Protein AF-C0NFQ2-F1 (afdb_monomer)

Secondary structure (DSSP, 8-state):
----S-TTSGGG----TTS-TTSTTTHHHHHHHHHHHHHHHHHHHHHHS-SEEE---SS------------TTSPEEE-HHHHHHHHHHHHHHHTTS-----

Structure (mmCIF, N/CA/C/O backbone):
data_AF-C0NFQ2-F1
#
_entry.id   AF-C0NFQ2-F1
#
loop_
_atom_site.group_PDB
_atom_site.id
_atom_site.type_symbol
_atom_site.label_atom_id
_atom_site.label_alt_id
_atom_site.label_comp_id
_atom_site.label_asym_id
_atom_site.label_entity_id
_atom_site.label_seq_id
_atom_site.pdbx_PDB_ins_code
_atom_site.Cartn_x
_atom_site.Cartn_y
_atom_site.Cartn_z
_atom_site.occupancy
_atom_site.B_iso_or_equiv
_atom_site.auth_seq_id
_atom_site.auth_comp_id
_atom_site.auth_asym_id
_atom_site.auth_atom_id
_atom_site.pdbx_PDB_model_num
ATOM 1 N N . MET A 1 1 ? -4.177 3.981 -27.215 1.00 39.81 1 MET A N 1
ATOM 2 C CA . MET A 1 1 ? -2.832 3.374 -27.155 1.00 39.81 1 MET A CA 1
ATOM 3 C C . MET A 1 1 ? -2.464 3.311 -25.681 1.00 39.81 1 MET A C 1
ATOM 5 O O . MET A 1 1 ? -2.303 4.363 -25.081 1.00 39.81 1 MET A O 1
ATOM 9 N N . GLY A 1 2 ? -2.531 2.133 -25.054 1.00 53.53 2 GLY A N 1
ATOM 10 C CA . GLY A 1 2 ? -2.205 1.989 -23.632 1.00 53.53 2 GLY A CA 1
ATOM 11 C C . GLY A 1 2 ? -0.692 1.965 -23.471 1.00 53.53 2 GLY A C 1
ATOM 12 O O . GLY A 1 2 ? -0.037 1.138 -24.095 1.00 53.53 2 GLY A O 1
ATOM 13 N N . LEU A 1 3 ? -0.134 2.891 -22.694 1.00 58.88 3 LEU A N 1
ATOM 14 C CA . LEU A 1 3 ? 1.272 2.825 -22.313 1.00 58.88 3 LEU A CA 1
ATOM 15 C C . LEU A 1 3 ? 1.406 1.643 -21.347 1.00 58.88 3 LEU A C 1
ATOM 17 O O . LEU A 1 3 ? 0.971 1.738 -20.204 1.00 58.88 3 LEU A O 1
ATOM 21 N N . ASN A 1 4 ? 1.983 0.528 -21.797 1.00 65.06 4 ASN A N 1
ATOM 22 C CA . ASN A 1 4 ? 2.168 -0.679 -20.976 1.00 65.06 4 ASN A CA 1
ATOM 23 C C . ASN A 1 4 ? 3.215 -0.496 -19.854 1.00 65.06 4 ASN A C 1
ATOM 25 O O . ASN A 1 4 ? 3.629 -1.470 -19.235 1.00 65.06 4 ASN A O 1
ATOM 29 N N . GLY A 1 5 ? 3.675 0.737 -19.606 1.00 60.34 5 GLY A N 1
ATOM 30 C CA . GLY A 1 5 ? 4.739 1.037 -18.651 1.00 60.34 5 GLY A CA 1
ATOM 31 C C . GLY A 1 5 ? 6.114 0.517 -19.073 1.00 60.34 5 GLY A C 1
ATOM 32 O O . GLY A 1 5 ? 7.037 0.572 -18.268 1.00 60.34 5 GLY A O 1
ATOM 33 N N . ASP A 1 6 ? 6.267 0.013 -20.305 1.00 63.56 6 ASP A N 1
ATOM 34 C CA . ASP A 1 6 ? 7.579 -0.363 -20.824 1.00 63.56 6 ASP A CA 1
ATOM 35 C C . ASP A 1 6 ? 8.386 0.910 -21.079 1.00 63.56 6 ASP A C 1
ATOM 37 O O . ASP A 1 6 ? 8.105 1.685 -21.994 1.00 63.56 6 ASP A O 1
ATOM 41 N N . TYR A 1 7 ? 9.376 1.145 -20.223 1.00 64.38 7 TYR A N 1
ATOM 42 C CA . TYR A 1 7 ? 10.193 2.348 -20.281 1.00 64.38 7 TYR A CA 1
ATOM 43 C C . TYR A 1 7 ? 11.085 2.400 -21.524 1.00 64.38 7 TYR A C 1
ATOM 45 O O . TYR A 1 7 ? 11.587 3.464 -21.853 1.00 64.38 7 TYR A O 1
ATOM 53 N N . LYS A 1 8 ? 11.243 1.294 -22.266 1.00 62.34 8 LYS A N 1
ATOM 54 C CA . LYS A 1 8 ? 11.966 1.285 -23.549 1.00 62.34 8 LYS A CA 1
ATOM 55 C C . LYS A 1 8 ? 11.195 1.958 -24.692 1.00 62.34 8 LYS A C 1
ATOM 57 O O . LYS A 1 8 ? 11.747 2.103 -25.781 1.00 62.34 8 LYS A O 1
ATOM 62 N N . GLU A 1 9 ? 9.937 2.335 -24.473 1.00 65.50 9 GLU A N 1
ATOM 63 C CA . GLU A 1 9 ? 9.101 3.002 -25.470 1.00 65.50 9 GLU A CA 1
ATOM 64 C C . GLU A 1 9 ? 9.587 4.419 -25.801 1.00 65.50 9 GLU A C 1
ATOM 66 O O . GLU A 1 9 ? 10.038 5.170 -24.936 1.00 65.50 9 GLU A O 1
ATOM 71 N N . VAL A 1 10 ? 9.391 4.825 -27.061 1.00 68.38 10 VAL A N 1
ATOM 72 C CA . VAL A 1 10 ? 9.830 6.128 -27.610 1.00 68.38 10 VAL A CA 1
ATOM 73 C C . VAL A 1 10 ? 9.300 7.319 -26.800 1.00 68.38 10 VAL A C 1
ATOM 75 O O . VAL A 1 10 ? 9.938 8.368 -26.762 1.00 68.38 10 VAL A O 1
ATOM 78 N N . PHE A 1 11 ? 8.162 7.155 -26.114 1.00 67.88 11 PHE A N 1
ATOM 79 C CA . PHE A 1 11 ? 7.567 8.175 -25.246 1.00 67.88 11 PHE A CA 1
ATOM 80 C C . PHE A 1 11 ? 8.521 8.681 -24.151 1.00 67.88 11 PHE A C 1
ATOM 82 O O . PHE A 1 11 ? 8.456 9.855 -23.799 1.00 67.88 11 PHE A O 1
ATOM 89 N N . PHE A 1 12 ? 9.402 7.824 -23.624 1.00 64.69 12 PHE A N 1
ATOM 90 C CA . PHE A 1 12 ? 10.331 8.189 -22.548 1.00 64.69 12 PHE A CA 1
ATOM 91 C C . PHE A 1 12 ? 11.662 8.766 -23.055 1.00 64.69 12 PHE A C 1
ATOM 93 O O . PHE A 1 12 ? 12.464 9.232 -22.250 1.00 64.69 12 PHE A O 1
ATOM 100 N N . GLY A 1 13 ? 11.888 8.791 -24.373 1.00 67.00 13 GLY A N 1
ATOM 101 C CA . GLY A 1 13 ? 13.140 9.270 -24.961 1.00 67.00 13 GLY A CA 1
ATOM 102 C C . GLY A 1 13 ? 14.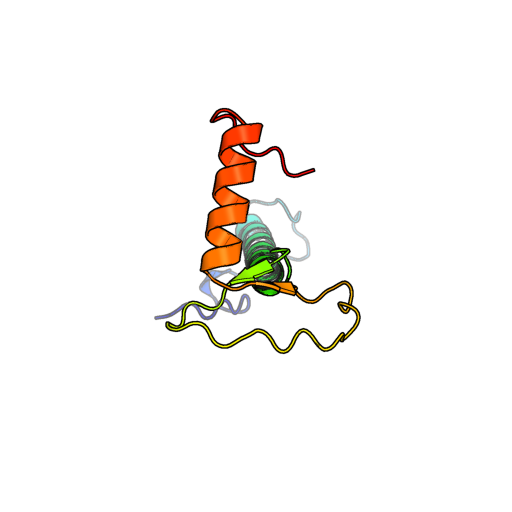316 8.305 -24.761 1.00 67.00 13 GLY A C 1
ATOM 103 O O . GLY A 1 13 ? 14.218 7.300 -24.065 1.00 67.00 13 GLY A O 1
ATOM 104 N N . GLY A 1 14 ? 15.439 8.574 -25.428 1.00 69.00 14 GLY A N 1
ATOM 105 C CA . GLY A 1 14 ? 16.667 7.794 -25.245 1.00 69.00 14 GLY A CA 1
ATOM 106 C C . GLY A 1 14 ? 17.390 8.193 -23.957 1.00 69.00 14 GLY A C 1
ATOM 107 O O . GLY A 1 14 ? 17.479 9.376 -23.659 1.00 69.00 14 GLY A O 1
ATOM 108 N N . ILE A 1 15 ? 17.928 7.217 -23.221 1.00 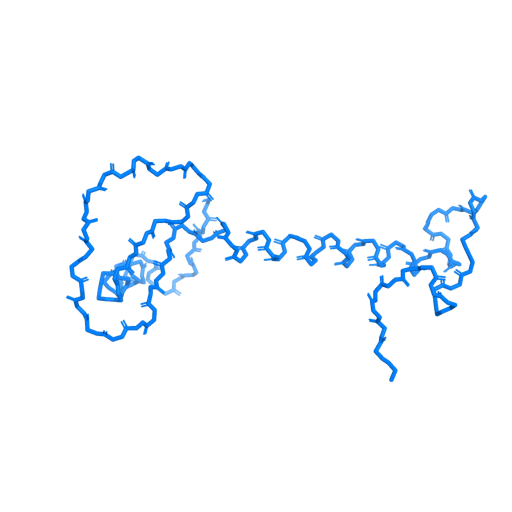66.00 15 ILE A N 1
ATOM 109 C CA . ILE A 1 15 ? 18.699 7.461 -21.991 1.00 66.00 15 ILE A CA 1
ATOM 110 C C . ILE A 1 15 ? 20.058 8.062 -22.351 1.00 66.00 15 ILE A C 1
ATOM 112 O O . ILE A 1 15 ? 20.831 7.438 -23.089 1.00 66.00 15 ILE A O 1
ATOM 116 N N . ASN A 1 16 ? 20.396 9.214 -21.774 1.00 71.56 16 ASN A N 1
ATOM 117 C CA . ASN A 1 16 ? 21.748 9.750 -21.852 1.00 71.56 16 ASN A CA 1
ATOM 118 C C . ASN A 1 16 ? 22.544 9.369 -20.598 1.00 71.56 16 ASN A C 1
ATOM 120 O O . ASN A 1 16 ? 22.639 10.126 -19.645 1.00 71.56 16 ASN A O 1
ATOM 124 N N . ILE A 1 17 ? 23.205 8.209 -20.621 1.00 72.44 17 ILE A N 1
ATOM 125 C CA . ILE A 1 17 ? 24.004 7.710 -19.481 1.00 72.44 17 ILE A CA 1
ATOM 126 C C . ILE A 1 17 ? 25.164 8.628 -19.046 1.00 72.44 17 ILE A C 1
ATOM 128 O O . ILE A 1 17 ? 25.798 8.360 -18.028 1.00 72.44 17 ILE A O 1
ATOM 132 N N . ASN A 1 18 ? 25.481 9.665 -19.827 1.00 77.81 18 ASN A N 1
ATOM 133 C CA . ASN A 1 18 ? 26.519 10.643 -19.508 1.00 77.81 18 ASN A CA 1
ATOM 134 C C . ASN A 1 18 ? 25.950 11.943 -18.920 1.00 77.81 18 ASN A C 1
ATOM 136 O O . ASN A 1 18 ? 26.728 12.793 -18.482 1.00 77.81 18 ASN A O 1
ATOM 140 N N . ALA A 1 19 ? 24.628 12.128 -18.946 1.00 71.88 19 ALA A N 1
ATOM 141 C CA . ALA A 1 19 ? 23.974 13.265 -18.324 1.00 71.88 19 ALA A CA 1
ATOM 142 C C . ALA A 1 19 ? 23.765 13.011 -16.817 1.00 71.88 19 ALA A C 1
ATOM 144 O O . ALA A 1 19 ? 23.707 11.862 -16.369 1.00 71.88 19 ALA A O 1
ATOM 145 N N . PRO A 1 20 ? 23.689 14.076 -16.000 1.00 69.56 20 PRO A N 1
ATOM 146 C CA . PRO A 1 20 ? 23.241 13.958 -14.618 1.00 69.56 20 PRO A CA 1
ATOM 147 C C . PRO A 1 20 ? 21.848 13.318 -14.563 1.00 69.56 20 PRO A C 1
ATOM 149 O O . PRO A 1 20 ? 20.980 13.676 -15.352 1.00 69.56 20 PRO A O 1
ATOM 152 N N . ILE A 1 21 ? 21.612 12.415 -13.605 1.00 67.62 21 ILE A N 1
ATOM 153 C CA . ILE A 1 21 ? 20.325 11.702 -13.455 1.00 67.62 21 ILE A CA 1
ATOM 154 C C . ILE A 1 21 ? 19.127 12.639 -13.214 1.00 67.62 21 ILE A C 1
ATOM 156 O O . ILE A 1 21 ? 17.977 12.276 -13.452 1.00 67.62 21 ILE A O 1
ATOM 160 N N . ASP A 1 22 ? 19.397 13.836 -12.702 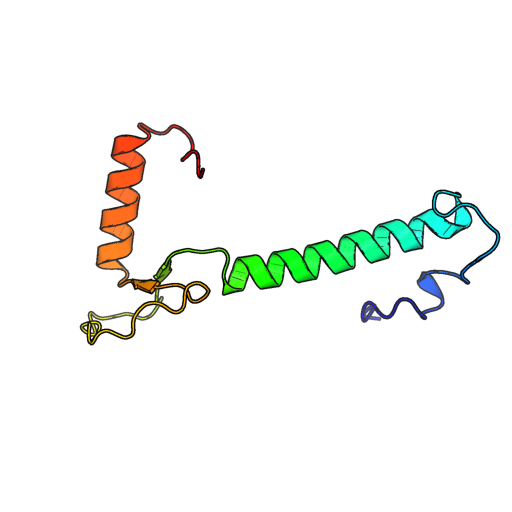1.00 68.88 22 ASP A N 1
ATOM 161 C CA . ASP A 1 22 ? 18.454 14.920 -12.442 1.00 68.88 22 ASP A CA 1
ATOM 162 C C . ASP A 1 22 ? 18.506 16.029 -13.506 1.00 68.88 22 ASP A C 1
ATOM 164 O O . ASP A 1 22 ? 17.861 17.068 -13.351 1.00 68.88 22 ASP A O 1
ATOM 168 N N . GLY A 1 23 ? 19.248 15.810 -14.595 1.00 70.25 23 GLY A N 1
ATOM 169 C CA . GLY A 1 23 ? 19.221 16.660 -15.774 1.00 70.25 23 GLY A CA 1
ATOM 170 C C . GLY A 1 23 ? 17.824 16.702 -16.394 1.00 70.25 23 GLY A C 1
ATOM 171 O O . GLY A 1 23 ? 17.038 15.760 -16.276 1.00 70.25 23 GLY A O 1
ATOM 172 N N . GLU A 1 24 ? 17.507 17.811 -17.062 1.00 71.50 24 GLU A N 1
ATOM 173 C CA . GLU A 1 24 ? 16.184 18.041 -17.658 1.00 71.50 24 GLU A CA 1
ATOM 174 C C . GLU A 1 24 ? 15.774 16.889 -18.598 1.00 71.50 24 GLU A C 1
ATOM 176 O O . GLU A 1 24 ? 14.643 16.401 -18.505 1.00 71.50 24 GLU A O 1
ATOM 181 N N . ASP A 1 25 ? 16.737 16.376 -19.374 1.00 70.12 25 ASP A N 1
ATOM 182 C CA . ASP A 1 25 ? 16.574 15.272 -20.328 1.00 70.12 25 ASP A CA 1
ATOM 183 C C . ASP A 1 25 ? 16.174 13.934 -19.668 1.00 70.12 25 ASP A C 1
ATOM 185 O O . ASP A 1 25 ? 15.352 13.197 -20.216 1.00 70.12 25 ASP A O 1
ATOM 189 N N . ASP A 1 26 ? 16.692 13.626 -18.471 1.00 69.88 26 ASP A N 1
ATOM 190 C CA . ASP A 1 26 ? 16.504 12.325 -17.804 1.00 69.88 26 ASP A CA 1
ATOM 191 C C . ASP A 1 26 ? 15.458 12.361 -16.668 1.00 69.88 26 ASP A C 1
ATOM 193 O O . ASP A 1 26 ? 15.072 11.325 -16.115 1.00 69.88 26 ASP A O 1
ATOM 197 N N . SER A 1 27 ? 14.913 13.535 -16.336 1.00 75.38 27 SER A N 1
ATOM 198 C CA . SER A 1 27 ? 13.931 13.708 -15.251 1.00 75.38 27 SER A CA 1
ATOM 199 C C . SER A 1 27 ? 12.675 12.824 -15.400 1.00 75.38 27 SER A C 1
ATOM 201 O O . SER A 1 27 ? 12.104 12.342 -14.410 1.00 75.38 27 SER A O 1
ATOM 203 N N . HIS A 1 28 ? 12.256 12.549 -16.640 1.00 75.06 28 HIS A N 1
ATOM 204 C CA . HIS A 1 28 ? 11.142 11.654 -16.954 1.00 75.06 28 HIS A CA 1
ATOM 205 C C . HIS A 1 28 ? 11.418 10.211 -16.518 1.00 75.06 28 HIS A C 1
ATOM 207 O O . HIS A 1 28 ? 10.507 9.547 -16.012 1.00 75.06 28 HIS A O 1
ATOM 213 N N . TRP A 1 29 ? 12.666 9.754 -16.641 1.00 74.75 29 TRP A N 1
ATOM 214 C CA . TRP A 1 29 ? 13.108 8.432 -16.203 1.00 74.75 29 TRP A CA 1
ATOM 215 C C . TRP A 1 29 ? 13.088 8.310 -14.688 1.00 74.75 29 TRP A C 1
ATOM 217 O O . TRP A 1 29 ? 12.537 7.342 -14.161 1.00 74.75 29 TRP A O 1
ATOM 227 N N . LEU A 1 30 ? 13.596 9.314 -13.970 1.00 80.12 30 LEU A N 1
ATOM 228 C CA . LEU A 1 30 ? 13.532 9.328 -12.508 1.00 80.12 30 LEU A CA 1
ATOM 229 C C . LEU A 1 30 ? 12.078 9.254 -12.018 1.00 80.12 30 LEU A C 1
ATOM 231 O O . LEU A 1 30 ? 11.747 8.440 -11.153 1.00 80.12 30 LEU A O 1
ATOM 235 N N . ARG A 1 31 ? 11.179 10.049 -12.612 1.00 82.50 31 ARG A N 1
ATOM 236 C CA . ARG A 1 31 ? 9.741 9.980 -12.312 1.00 82.50 31 ARG A CA 1
ATOM 237 C C . ARG A 1 31 ? 9.169 8.592 -12.605 1.00 82.50 31 ARG A C 1
ATOM 239 O O . ARG A 1 31 ? 8.412 8.075 -11.785 1.00 82.50 31 ARG A O 1
ATOM 246 N N . ALA A 1 32 ? 9.506 8.008 -13.750 1.00 80.31 32 ALA A N 1
ATOM 247 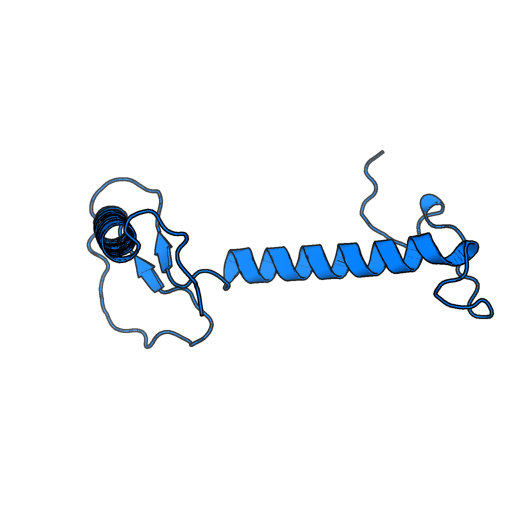C CA . ALA A 1 32 ? 9.079 6.670 -14.142 1.00 80.31 32 ALA A CA 1
ATOM 248 C C . ALA A 1 32 ? 9.506 5.609 -13.113 1.00 80.31 32 ALA A C 1
ATOM 250 O O . ALA A 1 32 ? 8.667 4.838 -12.648 1.00 80.31 32 ALA A O 1
ATOM 251 N N . VAL A 1 33 ? 10.771 5.626 -12.687 1.00 84.06 33 VAL A N 1
ATOM 252 C CA . VAL A 1 33 ? 11.308 4.726 -11.654 1.00 84.06 33 VAL A CA 1
ATOM 253 C C . VAL A 1 33 ? 10.556 4.899 -10.332 1.00 84.06 33 VAL A C 1
ATOM 255 O O . VAL A 1 33 ? 10.123 3.914 -9.735 1.00 84.06 33 VAL A O 1
ATOM 258 N N . ILE A 1 34 ? 10.334 6.139 -9.889 1.00 87.31 34 ILE A N 1
ATOM 259 C CA . ILE A 1 34 ? 9.582 6.420 -8.656 1.00 87.31 34 ILE A CA 1
ATOM 260 C C . ILE A 1 34 ? 8.149 5.883 -8.756 1.00 87.31 34 ILE A C 1
ATOM 262 O O . ILE A 1 34 ? 7.655 5.254 -7.821 1.00 87.31 34 ILE A O 1
ATOM 266 N N . GLN A 1 35 ? 7.476 6.090 -9.888 1.00 88.50 35 GLN A N 1
ATOM 267 C CA . GLN A 1 35 ? 6.129 5.562 -10.110 1.00 88.50 35 GLN A CA 1
ATOM 268 C C . GLN A 1 35 ? 6.107 4.032 -10.073 1.00 88.50 35 GLN A C 1
ATOM 270 O O . GLN A 1 35 ? 5.231 3.464 -9.423 1.00 88.50 35 GLN A O 1
ATOM 275 N N . HIS A 1 36 ? 7.083 3.370 -10.701 1.00 86.69 36 HIS A N 1
ATOM 276 C CA . HIS A 1 36 ? 7.216 1.916 -10.654 1.00 86.69 36 HIS A CA 1
ATOM 277 C C . HIS A 1 36 ? 7.320 1.403 -9.214 1.00 86.69 36 HIS A C 1
ATOM 279 O O . HIS A 1 36 ? 6.579 0.508 -8.804 1.00 86.69 36 HIS A O 1
ATOM 285 N N . LEU A 1 37 ? 8.205 2.013 -8.422 1.00 92.12 37 LEU A N 1
ATOM 286 C CA . LEU A 1 37 ? 8.410 1.652 -7.021 1.00 92.12 37 LEU A CA 1
ATOM 287 C C . LEU A 1 37 ? 7.162 1.919 -6.171 1.00 92.12 37 LEU A C 1
ATOM 289 O O . LEU A 1 37 ? 6.827 1.107 -5.308 1.00 92.12 37 LEU A O 1
ATOM 293 N N . ASN A 1 38 ? 6.437 3.004 -6.445 1.00 93.44 38 ASN A N 1
ATOM 294 C CA . ASN A 1 38 ? 5.180 3.316 -5.769 1.00 93.44 38 ASN A CA 1
ATOM 295 C C . ASN A 1 38 ? 4.082 2.292 -6.083 1.00 93.44 38 ASN A C 1
ATOM 297 O O . ASN A 1 38 ? 3.350 1.906 -5.173 1.00 93.44 38 ASN A O 1
ATOM 301 N N . ILE A 1 39 ? 3.979 1.815 -7.327 1.00 91.44 39 ILE A N 1
ATOM 302 C CA . ILE A 1 39 ? 3.034 0.751 -7.702 1.00 91.44 39 ILE A CA 1
ATOM 303 C C . ILE A 1 39 ? 3.375 -0.538 -6.949 1.00 91.44 39 ILE A C 1
ATOM 305 O O . ILE A 1 39 ? 2.509 -1.106 -6.287 1.00 91.44 39 ILE A O 1
ATOM 309 N N . GLN A 1 40 ? 4.644 -0.958 -6.957 1.00 92.81 40 GLN A N 1
ATOM 310 C CA . GLN A 1 40 ? 5.077 -2.147 -6.213 1.00 92.81 40 GLN A CA 1
ATOM 311 C C . GLN A 1 40 ? 4.838 -2.013 -4.704 1.00 92.81 40 GLN A C 1
ATOM 313 O O . GLN A 1 40 ? 4.485 -2.976 -4.021 1.00 92.81 40 GLN A O 1
ATOM 318 N N . PHE A 1 41 ? 5.059 -0.821 -4.150 1.00 93.56 41 PHE A N 1
ATOM 319 C CA . PHE A 1 41 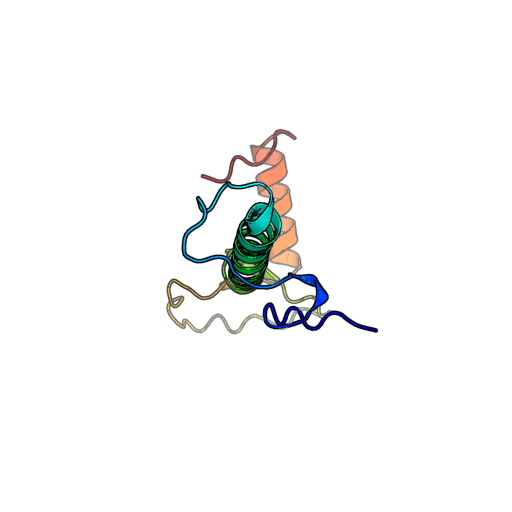? 4.749 -0.536 -2.757 1.00 93.56 41 PHE A CA 1
ATOM 320 C C . PHE A 1 41 ? 3.244 -0.655 -2.488 1.00 93.56 41 PHE A C 1
ATOM 322 O O . PHE A 1 41 ? 2.858 -1.348 -1.549 1.00 93.56 41 PHE A O 1
ATOM 329 N N . ALA A 1 42 ? 2.399 -0.057 -3.330 1.00 92.62 42 ALA A N 1
ATOM 330 C CA . ALA A 1 42 ? 0.948 -0.127 -3.198 1.00 92.62 42 ALA A CA 1
ATOM 331 C C . ALA A 1 42 ? 0.431 -1.571 -3.289 1.00 92.62 42 ALA A C 1
ATOM 333 O O . ALA A 1 42 ? -0.389 -1.972 -2.467 1.00 92.62 42 ALA A O 1
ATOM 334 N N . GLU A 1 43 ? 0.947 -2.382 -4.215 1.00 91.25 43 GLU A N 1
ATOM 335 C CA . GLU A 1 43 ? 0.588 -3.800 -4.326 1.00 91.25 43 GLU A CA 1
ATOM 336 C C . GLU A 1 43 ? 0.983 -4.598 -3.079 1.00 91.25 43 GLU A C 1
ATOM 338 O O . GLU A 1 43 ? 0.190 -5.399 -2.572 1.00 91.25 43 GLU A O 1
ATOM 343 N N . ARG A 1 44 ? 2.188 -4.361 -2.544 1.00 89.31 44 ARG A N 1
ATOM 344 C CA . ARG A 1 44 ? 2.639 -4.995 -1.297 1.00 89.31 44 ARG A CA 1
ATOM 345 C C . ARG A 1 44 ? 1.771 -4.579 -0.115 1.00 89.31 44 ARG A C 1
ATOM 347 O O . ARG A 1 44 ? 1.319 -5.445 0.628 1.00 89.31 44 ARG A O 1
ATOM 354 N N . MET A 1 45 ? 1.476 -3.289 0.027 1.00 87.44 45 MET A N 1
ATOM 355 C CA . MET A 1 45 ? 0.608 -2.783 1.094 1.00 87.44 45 MET A CA 1
ATOM 356 C C . MET A 1 45 ? -0.828 -3.286 0.963 1.00 87.44 45 MET A C 1
ATOM 358 O O . MET A 1 45 ? -1.456 -3.618 1.965 1.00 87.44 45 MET A O 1
ATOM 362 N N . HIS A 1 46 ? -1.341 -3.415 -0.258 1.00 84.06 46 HIS A N 1
ATOM 363 C CA . HIS A 1 46 ? -2.665 -3.975 -0.491 1.00 84.06 46 HIS A CA 1
ATOM 364 C C . HIS A 1 46 ? -2.744 -5.437 -0.043 1.00 84.06 46 HIS A C 1
ATOM 366 O O . HIS A 1 46 ? -3.712 -5.820 0.607 1.00 84.06 46 HIS A O 1
ATOM 372 N N . ARG A 1 47 ? -1.716 -6.244 -0.338 1.00 83.44 47 ARG A N 1
ATOM 373 C CA . ARG A 1 47 ? -1.699 -7.676 -0.002 1.00 83.44 47 ARG A CA 1
ATOM 374 C C . ARG A 1 47 ? -1.328 -7.966 1.452 1.00 83.44 47 ARG A C 1
ATOM 376 O O . ARG A 1 47 ? -1.870 -8.904 2.019 1.00 83.44 47 ARG A O 1
ATOM 383 N N . ARG A 1 48 ? -0.393 -7.205 2.025 1.00 84.25 48 ARG A N 1
ATOM 384 C CA . ARG A 1 48 ? 0.275 -7.527 3.303 1.00 84.25 48 ARG A CA 1
ATOM 385 C C . ARG A 1 48 ? 0.289 -6.380 4.306 1.00 84.25 48 ARG A C 1
ATOM 387 O O . ARG A 1 48 ? 0.540 -6.589 5.482 1.00 84.25 48 ARG A O 1
ATOM 394 N N . GLY A 1 49 ? 0.012 -5.158 3.859 1.00 83.44 49 GLY A N 1
ATOM 395 C CA . GLY A 1 49 ? 0.043 -3.975 4.721 1.00 83.44 49 GLY A CA 1
ATOM 396 C C . GLY A 1 49 ? -1.116 -3.904 5.714 1.00 83.44 49 GLY A C 1
ATOM 397 O O . GLY A 1 49 ? -1.037 -3.171 6.696 1.00 83.44 49 GLY A O 1
ATOM 398 N N . HIS A 1 50 ? -2.194 -4.654 5.480 1.00 82.06 50 HIS A N 1
ATOM 399 C CA . HIS A 1 50 ? -3.309 -4.737 6.410 1.00 82.06 50 HIS A CA 1
ATOM 400 C C . HIS A 1 50 ? -3.113 -5.902 7.384 1.00 82.06 50 HIS A C 1
ATOM 402 O O . HIS A 1 50 ? -2.829 -7.025 6.987 1.00 82.06 50 HIS A O 1
ATOM 408 N N . LYS A 1 51 ? -3.326 -5.645 8.678 1.00 81.88 51 LYS A N 1
ATOM 409 C CA . LYS A 1 51 ? -3.216 -6.679 9.718 1.00 81.88 51 LYS A CA 1
ATOM 410 C C . LYS A 1 51 ? -4.314 -7.745 9.619 1.00 81.88 51 LYS A C 1
ATOM 412 O O . LYS A 1 51 ? -4.080 -8.898 9.972 1.00 81.88 51 LYS A O 1
ATOM 417 N N . TYR A 1 52 ? -5.506 -7.354 9.161 1.00 83.62 52 TYR A N 1
ATOM 418 C CA . TYR A 1 52 ? -6.690 -8.211 9.141 1.00 83.62 52 TYR A CA 1
ATOM 419 C C . TYR A 1 52 ? -7.352 -8.240 7.768 1.00 83.62 52 TYR A C 1
ATOM 421 O O . TYR A 1 52 ? -7.717 -7.185 7.247 1.00 83.62 52 TYR A O 1
ATOM 429 N N . TYR A 1 53 ? -7.543 -9.431 7.205 1.00 82.88 53 TYR A N 1
ATOM 430 C CA . TYR A 1 53 ? -8.322 -9.626 5.985 1.00 82.88 53 TYR A CA 1
ATOM 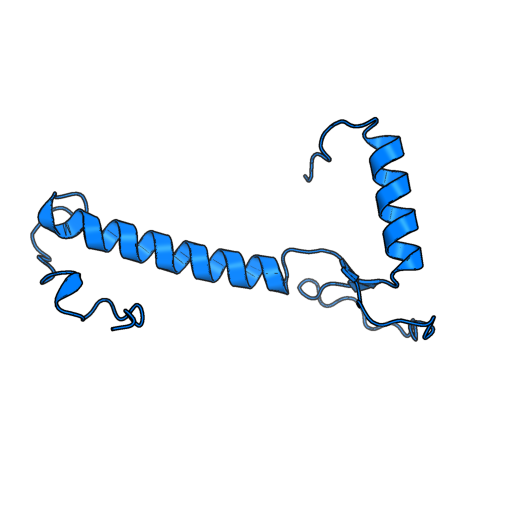431 C C . TYR A 1 53 ? -9.793 -9.834 6.345 1.00 82.88 53 TYR A C 1
ATOM 433 O O . TYR A 1 53 ? -10.134 -10.778 7.061 1.00 82.88 53 TYR A O 1
ATOM 441 N N . ILE A 1 54 ? -10.663 -8.948 5.862 1.00 82.25 54 ILE A N 1
ATOM 442 C CA . ILE A 1 54 ? -12.102 -8.992 6.142 1.00 82.25 54 ILE A CA 1
ATOM 443 C C . ILE A 1 54 ? -12.802 -9.557 4.914 1.00 82.25 54 ILE A C 1
ATOM 445 O O . ILE A 1 54 ? -12.872 -8.904 3.873 1.00 82.25 54 ILE A O 1
ATOM 449 N N . GLU A 1 55 ? -13.333 -10.767 5.038 1.00 76.38 55 GLU A N 1
ATOM 450 C CA . GLU A 1 55 ? -14.070 -11.395 3.949 1.00 76.38 55 GLU A CA 1
ATOM 451 C C . GLU A 1 55 ? -15.409 -10.671 3.740 1.00 76.38 55 GLU A C 1
ATOM 453 O O . GLU A 1 55 ? -16.182 -10.452 4.678 1.00 76.38 55 GLU A O 1
ATOM 458 N N . GLY A 1 56 ? -15.652 -10.229 2.504 1.00 67.62 56 GLY A N 1
ATOM 459 C CA . GLY A 1 56 ? -16.832 -9.442 2.146 1.00 67.62 56 GLY A CA 1
ATOM 460 C C . GLY A 1 56 ? -18.115 -10.260 2.019 1.00 67.62 56 GLY A C 1
ATOM 461 O O . GLY A 1 56 ? -19.182 -9.658 1.905 1.00 67.62 56 GLY A O 1
ATOM 462 N N . ASN A 1 57 ? -18.018 -11.594 2.029 1.00 60.44 57 ASN A N 1
ATOM 463 C CA . ASN A 1 57 ? -19.149 -12.455 1.731 1.00 60.44 57 ASN A CA 1
ATOM 464 C C . ASN A 1 57 ? -20.025 -12.717 2.962 1.00 60.44 57 ASN A C 1
ATOM 466 O O . ASN A 1 57 ? -19.557 -12.850 4.094 1.00 60.44 57 ASN A O 1
ATOM 470 N N . GLU A 1 58 ? -21.321 -12.707 2.698 1.00 51.44 58 GLU A N 1
ATOM 471 C CA . GLU A 1 58 ? -22.416 -12.771 3.648 1.00 51.44 58 GLU A CA 1
ATOM 472 C C . GLU A 1 58 ? -22.462 -14.115 4.389 1.00 51.44 58 GLU A C 1
ATOM 474 O O . GLU A 1 58 ? -22.042 -15.145 3.874 1.00 51.44 58 GLU A O 1
ATOM 479 N N . ALA A 1 59 ? -23.048 -14.075 5.589 1.00 52.06 59 ALA A N 1
ATOM 480 C CA . ALA A 1 59 ? -23.374 -15.213 6.447 1.00 52.06 59 ALA A CA 1
ATOM 481 C C . ALA A 1 59 ? -22.180 -15.922 7.102 1.00 52.06 59 ALA A C 1
ATOM 483 O O . ALA A 1 59 ? -21.649 -16.883 6.570 1.00 52.06 59 ALA A O 1
ATOM 484 N N . ASP A 1 60 ? -21.828 -15.447 8.306 1.00 53.19 60 ASP A N 1
ATOM 485 C CA . ASP A 1 60 ? -21.576 -16.238 9.529 1.00 53.19 60 ASP A CA 1
ATOM 486 C C . ASP A 1 60 ? -20.962 -17.649 9.387 1.00 53.19 60 ASP A C 1
ATOM 488 O O . ASP A 1 60 ? -21.256 -18.531 10.194 1.00 53.19 60 ASP A O 1
ATOM 492 N N . ALA A 1 61 ? -20.078 -17.882 8.419 1.00 50.94 61 ALA A N 1
ATOM 493 C CA . ALA A 1 61 ? -19.270 -19.082 8.397 1.00 50.94 61 ALA A CA 1
ATOM 494 C C . ALA A 1 61 ? -18.326 -18.965 9.600 1.00 50.94 61 ALA A C 1
ATOM 496 O O . ALA A 1 61 ? -17.551 -17.999 9.668 1.00 50.94 61 ALA A O 1
ATOM 497 N N . PRO A 1 62 ? -18.422 -19.860 10.601 1.00 53.22 62 PRO A N 1
ATOM 498 C CA . PRO A 1 62 ? -17.479 -19.848 11.699 1.00 53.22 62 PRO A CA 1
ATOM 499 C C . PRO A 1 62 ? -16.088 -19.985 11.087 1.00 53.22 62 PRO A C 1
ATOM 501 O O . PRO A 1 62 ? -15.818 -20.923 10.338 1.00 53.22 62 PRO A O 1
ATOM 504 N N . LEU A 1 63 ? -15.226 -19.004 11.365 1.00 56.16 63 LEU A N 1
ATOM 505 C CA . LEU A 1 63 ? -13.799 -19.152 11.128 1.00 56.16 63 LEU A CA 1
ATOM 506 C C . LEU A 1 63 ? -13.418 -20.434 11.861 1.00 56.16 63 LEU A C 1
ATOM 508 O O . LEU A 1 63 ? -13.501 -20.463 13.090 1.00 56.16 63 LEU A O 1
ATOM 512 N N . ASN A 1 64 ? -13.067 -21.488 11.125 1.00 50.03 64 ASN A N 1
ATOM 513 C CA . ASN A 1 64 ? -12.345 -22.607 11.705 1.00 50.03 64 ASN A CA 1
ATOM 514 C C . ASN A 1 64 ? -11.059 -21.997 12.255 1.00 50.03 64 ASN A C 1
ATOM 516 O O . ASN A 1 64 ? -10.112 -21.727 11.522 1.00 50.03 64 ASN A O 1
ATOM 520 N N . ALA A 1 65 ? -11.095 -21.661 13.540 1.00 48.88 65 ALA A N 1
ATOM 521 C CA . ALA A 1 65 ? -10.014 -21.062 14.295 1.00 48.88 65 ALA A CA 1
ATOM 522 C C . ALA A 1 65 ? -8.976 -22.131 14.660 1.00 48.88 65 ALA A C 1
ATOM 524 O O . ALA A 1 65 ? -8.421 -22.107 15.753 1.00 48.88 65 ALA A O 1
ATOM 525 N N . GLU A 1 66 ? -8.729 -23.077 13.754 1.00 47.56 66 GLU A N 1
ATOM 526 C CA . GLU A 1 66 ? -7.621 -24.014 13.855 1.00 47.56 66 GLU A CA 1
ATOM 527 C C . GLU A 1 66 ? -6.386 -23.300 13.306 1.00 47.56 66 GLU A C 1
ATOM 529 O O . GLU A 1 66 ? -6.066 -23.348 12.124 1.00 47.56 66 GLU A O 1
ATOM 534 N N . GLU A 1 67 ? -5.811 -22.482 14.188 1.00 48.59 67 GLU A N 1
ATOM 535 C CA . GLU A 1 67 ? -4.382 -22.489 14.509 1.00 48.59 67 GLU A CA 1
ATOM 536 C C . GLU A 1 67 ? -3.421 -22.885 13.375 1.00 48.59 67 GLU A C 1
ATOM 538 O O . GLU A 1 67 ? -2.656 -23.836 13.499 1.00 48.59 67 GLU A O 1
ATOM 543 N N . GLU A 1 68 ? -3.339 -22.089 12.314 1.00 46.28 68 GLU A N 1
ATOM 544 C CA . GLU A 1 68 ? -2.025 -21.861 11.723 1.00 46.28 68 GLU A CA 1
ATOM 545 C C . GLU A 1 68 ? -1.459 -20.610 12.376 1.00 46.28 68 GLU A C 1
ATOM 547 O O . GLU A 1 68 ? -2.048 -19.524 12.315 1.00 46.28 68 GLU A O 1
ATOM 552 N N . ALA A 1 69 ? -0.339 -20.799 13.084 1.00 53.66 69 ALA A N 1
ATOM 553 C CA . ALA A 1 69 ? 0.483 -19.709 13.575 1.00 53.66 69 ALA A CA 1
ATOM 554 C C . ALA A 1 69 ? 0.596 -18.690 12.436 1.00 53.66 69 ALA A C 1
ATOM 556 O O . ALA A 1 69 ? 0.975 -19.092 11.335 1.00 53.66 69 ALA A O 1
ATOM 557 N N . PRO A 1 70 ? 0.199 -17.423 12.647 1.00 56.09 70 PRO A N 1
ATOM 558 C CA . PRO A 1 70 ? 0.205 -16.457 11.570 1.00 56.09 70 PRO A CA 1
ATOM 559 C C . PRO A 1 70 ? 1.639 -16.373 11.064 1.00 56.09 70 PRO A C 1
ATOM 561 O O . PRO A 1 70 ? 2.520 -15.881 11.772 1.00 56.09 70 PRO A O 1
ATOM 564 N N . GLU A 1 71 ? 1.872 -16.893 9.858 1.00 60.12 71 GLU A N 1
ATOM 565 C CA . GLU A 1 71 ? 3.034 -16.529 9.062 1.00 60.12 71 GLU A CA 1
ATOM 566 C C . GLU A 1 71 ? 3.148 -15.005 9.197 1.00 60.12 71 GLU A C 1
ATOM 568 O O . GLU A 1 71 ? 2.156 -14.310 8.946 1.00 60.12 71 GLU A O 1
ATOM 573 N N . PRO A 1 72 ? 4.289 -14.461 9.659 1.00 65.00 72 PRO A N 1
ATOM 574 C CA . PRO A 1 72 ? 4.380 -13.065 10.096 1.00 65.00 72 PRO A CA 1
ATOM 575 C C . PRO A 1 72 ? 4.030 -12.049 8.996 1.00 65.00 72 PRO A C 1
ATOM 577 O O . PRO A 1 72 ? 3.884 -10.865 9.282 1.00 65.00 72 PRO A O 1
ATOM 580 N N . ASP A 1 73 ? 3.886 -12.514 7.754 1.00 67.81 73 ASP A N 1
ATOM 581 C CA . ASP A 1 73 ? 3.635 -11.728 6.553 1.00 67.81 73 ASP A CA 1
ATOM 582 C C . ASP A 1 73 ? 2.229 -11.945 5.942 1.00 67.81 73 ASP A C 1
ATOM 584 O O . ASP A 1 73 ? 1.931 -11.406 4.872 1.00 67.81 73 ASP A O 1
ATOM 588 N N . VAL A 1 74 ? 1.352 -12.734 6.585 1.00 74.06 74 VAL A N 1
ATOM 589 C CA . VAL A 1 74 ? -0.011 -13.011 6.094 1.00 74.06 74 VAL A CA 1
ATOM 590 C C . VAL A 1 74 ? -1.068 -12.345 6.989 1.00 74.06 74 VAL A C 1
ATOM 592 O O . VAL A 1 74 ? -1.089 -12.571 8.201 1.00 74.06 74 VAL A O 1
ATOM 595 N N . PRO A 1 75 ? -1.992 -11.549 6.418 1.00 79.69 75 PRO A N 1
ATOM 596 C CA . PRO A 1 75 ? -3.084 -10.939 7.170 1.00 79.69 75 PRO A CA 1
ATOM 597 C C . PRO A 1 75 ? -3.998 -11.969 7.843 1.00 79.69 75 PRO A C 1
ATOM 599 O O . PRO A 1 75 ? -4.452 -12.930 7.217 1.00 79.69 75 PRO A O 1
ATOM 602 N N . GLN A 1 76 ? -4.350 -11.733 9.108 1.00 81.75 76 GLN A N 1
ATOM 603 C CA . GLN A 1 76 ? -5.239 -12.624 9.852 1.00 81.75 76 GLN A CA 1
ATOM 604 C C . GLN A 1 76 ? -6.689 -12.465 9.378 1.00 81.75 76 GLN A C 1
ATOM 606 O O . GLN A 1 76 ? -7.203 -11.350 9.277 1.00 81.75 76 GLN A O 1
ATOM 611 N N . ARG A 1 77 ? -7.390 -13.572 9.119 1.00 81.25 77 ARG A N 1
ATOM 612 C CA . ARG A 1 77 ? -8.800 -13.521 8.706 1.00 81.25 77 ARG A CA 1
ATOM 613 C C . ARG A 1 77 ? -9.695 -13.035 9.845 1.00 81.25 77 ARG A C 1
ATOM 615 O O . ARG A 1 77 ? -9.570 -13.488 10.982 1.00 81.25 77 ARG A O 1
ATOM 622 N N . LEU A 1 78 ? -10.623 -12.137 9.530 1.00 81.44 78 LEU A N 1
ATOM 623 C CA . LEU A 1 78 ? -11.573 -11.566 10.477 1.00 81.44 78 LEU A CA 1
ATOM 624 C C . LEU A 1 78 ? -12.981 -11.557 9.869 1.00 81.44 78 LEU A C 1
ATOM 626 O O . LEU A 1 78 ? -13.180 -11.109 8.742 1.00 81.44 78 LEU A O 1
ATOM 630 N N . THR A 1 79 ? -13.981 -12.015 10.626 1.00 86.00 79 THR A N 1
ATOM 631 C CA . THR A 1 79 ? -15.382 -11.910 10.190 1.00 86.00 79 THR A CA 1
ATOM 632 C C . THR A 1 79 ? -15.828 -10.454 10.178 1.00 86.00 79 THR A C 1
ATOM 634 O O . THR A 1 79 ? -15.386 -9.642 10.997 1.00 86.00 79 THR A O 1
ATOM 637 N N . ARG A 1 80 ? -16.789 -10.118 9.313 1.00 84.38 80 ARG A N 1
ATOM 638 C CA . ARG A 1 80 ? -17.360 -8.766 9.234 1.00 84.38 80 ARG A CA 1
ATOM 639 C C . ARG A 1 80 ? -17.870 -8.252 10.586 1.00 84.38 80 ARG A C 1
ATOM 641 O O . ARG A 1 80 ? -17.615 -7.105 10.942 1.00 84.38 80 ARG A O 1
ATOM 648 N N . LYS A 1 81 ? -18.560 -9.092 11.367 1.00 86.25 81 LYS A N 1
ATOM 649 C CA . LYS A 1 81 ? -19.068 -8.717 12.702 1.00 86.25 81 LYS A CA 1
ATOM 650 C C . LYS A 1 81 ? -17.932 -8.401 13.679 1.00 86.25 81 LYS A C 1
ATOM 652 O O . LYS A 1 81 ? -18.004 -7.400 14.392 1.00 86.25 81 LYS A O 1
ATOM 657 N N . ALA A 1 82 ? -16.876 -9.218 13.692 1.00 85.94 82 ALA A N 1
ATOM 658 C CA . ALA A 1 82 ? -15.699 -8.963 14.519 1.00 85.94 82 ALA A CA 1
ATOM 659 C C . ALA A 1 82 ? -14.958 -7.693 14.069 1.00 85.94 82 ALA A C 1
ATOM 661 O O . ALA A 1 82 ? -14.557 -6.895 14.915 1.00 85.94 82 ALA A O 1
ATOM 662 N N . ALA A 1 83 ? -14.864 -7.457 12.757 1.00 86.38 83 ALA A N 1
ATOM 663 C CA . ALA A 1 83 ? -14.282 -6.250 12.182 1.00 86.38 83 ALA A CA 1
ATOM 664 C C . ALA A 1 83 ? -15.028 -4.985 12.610 1.00 86.38 83 ALA A C 1
ATOM 666 O O . ALA A 1 83 ? -14.404 -4.049 13.099 1.00 86.38 83 ALA A O 1
ATOM 667 N N . ILE A 1 84 ? -16.360 -4.970 12.507 1.00 88.56 84 ILE A N 1
ATOM 668 C CA . ILE A 1 84 ? -17.178 -3.827 12.939 1.00 88.56 84 ILE A CA 1
ATOM 669 C C . ILE A 1 84 ? -16.960 -3.554 14.428 1.00 88.56 84 ILE A C 1
ATOM 671 O O . ILE A 1 84 ? -16.696 -2.418 14.810 1.00 88.56 84 ILE A O 1
ATOM 675 N N . LYS A 1 85 ? -17.006 -4.593 15.271 1.00 90.62 85 LYS A N 1
ATOM 676 C CA . LYS A 1 85 ? -16.772 -4.446 16.714 1.00 90.62 85 LYS A CA 1
ATOM 677 C C . LYS A 1 85 ? -15.380 -3.881 17.016 1.00 90.62 85 LYS A C 1
ATOM 679 O O . LYS A 1 85 ? -15.233 -3.063 17.921 1.00 90.62 85 LYS A O 1
ATOM 684 N N . TRP A 1 86 ? -14.367 -4.309 16.265 1.00 86.25 86 TRP A N 1
ATOM 685 C CA . TRP A 1 86 ? -13.002 -3.805 16.385 1.00 86.25 86 TRP A CA 1
ATOM 686 C C . TRP A 1 86 ? -12.891 -2.334 15.961 1.00 86.25 86 TRP A C 1
ATOM 688 O O . TRP A 1 86 ? -12.353 -1.533 16.722 1.00 86.25 86 TRP A O 1
ATOM 698 N N . VAL A 1 87 ? -13.465 -1.958 14.813 1.00 86.00 87 VAL A N 1
ATOM 699 C CA . VAL A 1 87 ? -13.490 -0.565 14.337 1.00 86.00 87 VAL A CA 1
ATOM 700 C C . VAL A 1 87 ? -14.198 0.342 15.342 1.00 86.00 87 VAL A C 1
ATOM 702 O O . VAL A 1 87 ? -13.657 1.387 15.689 1.00 86.00 87 VAL A O 1
ATOM 705 N N . VAL A 1 88 ? -15.363 -0.064 15.860 1.00 88.81 88 VAL A N 1
ATOM 706 C CA . VAL A 1 88 ? -16.108 0.707 16.872 1.00 88.81 88 VAL A CA 1
ATOM 707 C C . VAL A 1 88 ? -15.251 0.947 18.111 1.00 88.81 88 VAL A C 1
ATOM 709 O O . VAL A 1 88 ? -15.099 2.091 18.526 1.00 88.81 88 VAL A O 1
ATOM 712 N N . ARG A 1 89 ? -14.613 -0.102 18.644 1.00 88.19 89 ARG A N 1
ATOM 713 C CA . ARG A 1 89 ? -13.712 0.027 19.798 1.00 88.19 89 ARG A CA 1
ATOM 714 C C . ARG A 1 89 ? -12.581 1.022 19.529 1.00 88.19 89 ARG A C 1
ATOM 716 O O . ARG A 1 89 ? -12.218 1.788 20.417 1.00 88.19 89 ARG A O 1
ATOM 723 N N . ILE A 1 90 ? -12.007 1.005 18.327 1.00 85.50 90 ILE A N 1
ATOM 724 C CA . ILE A 1 90 ? -10.935 1.939 17.986 1.00 85.50 90 ILE A CA 1
ATOM 725 C C . ILE A 1 90 ? -11.458 3.371 17.882 1.00 85.50 90 ILE A C 1
ATOM 727 O O . ILE A 1 90 ? -10.804 4.278 18.387 1.00 85.50 90 ILE A O 1
ATOM 731 N N . LEU A 1 91 ? -12.620 3.586 17.265 1.00 85.75 91 LEU A N 1
ATOM 732 C CA . LEU A 1 91 ? -13.231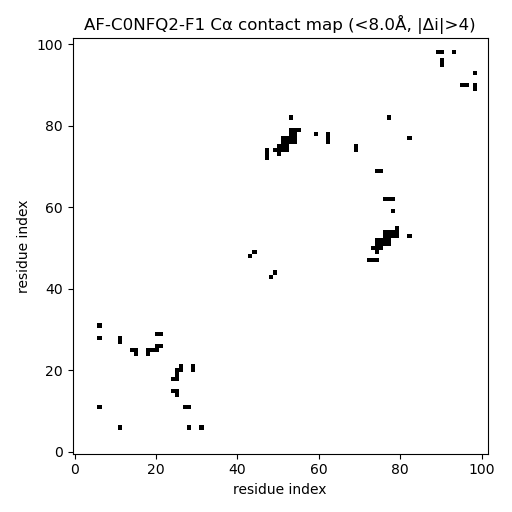 4.914 17.161 1.00 85.75 91 LEU A CA 1
ATOM 733 C C . LEU A 1 91 ? -13.574 5.493 18.539 1.00 85.75 91 LEU A C 1
ATOM 735 O O . LEU A 1 91 ? -13.349 6.679 18.784 1.00 85.75 91 LEU A O 1
ATOM 739 N N . GLU A 1 92 ? -14.069 4.654 19.451 1.00 87.19 92 GLU A N 1
ATOM 740 C CA . GLU A 1 92 ? -14.302 5.024 20.849 1.00 87.19 92 GLU A CA 1
ATOM 741 C C . GLU A 1 92 ? -12.996 5.440 21.536 1.00 87.19 92 GLU A C 1
ATOM 743 O O . GLU A 1 92 ? -12.948 6.483 22.184 1.00 87.19 92 GLU A O 1
ATOM 748 N N . GLN A 1 93 ? -11.917 4.674 21.347 1.00 84.50 93 GLN A N 1
ATOM 749 C CA . GLN A 1 93 ? -10.606 4.964 21.935 1.00 84.50 93 GLN A CA 1
ATOM 750 C C . GLN A 1 93 ? -9.946 6.212 21.331 1.00 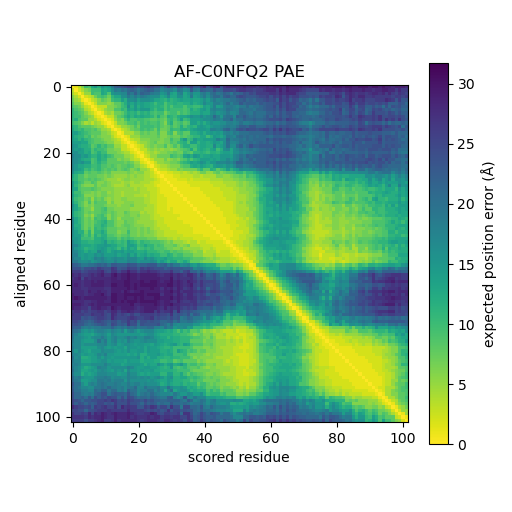84.50 93 GLN A C 1
ATOM 752 O O . GLN A 1 93 ? -9.269 6.971 22.031 1.00 84.50 93 GLN A O 1
ATOM 757 N N . SER A 1 94 ? -10.108 6.430 20.027 1.00 83.69 94 SER A N 1
ATOM 758 C CA . SER A 1 94 ? -9.519 7.580 19.350 1.00 83.69 94 SER A CA 1
ATOM 759 C C . SER A 1 9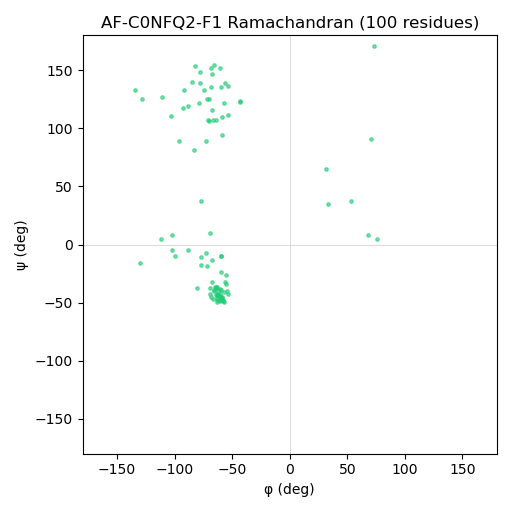4 ? -10.304 8.868 19.617 1.00 83.69 94 SER A C 1
ATOM 761 O O . SER A 1 94 ? -9.747 9.959 19.467 1.00 83.69 94 SER A O 1
ATOM 763 N N . HIS A 1 95 ? -11.555 8.763 20.087 1.00 79.62 95 HIS A N 1
ATOM 764 C CA . HIS A 1 95 ? -12.479 9.880 20.301 1.00 79.62 95 HIS A CA 1
ATOM 765 C C . HIS A 1 95 ? -12.643 10.748 19.042 1.00 79.62 95 HIS A C 1
ATOM 767 O O . HIS A 1 95 ? -12.686 11.975 19.119 1.00 79.62 95 HIS A O 1
ATOM 773 N N . GLY A 1 96 ? -12.657 10.118 17.864 1.00 70.44 96 GLY A N 1
ATOM 774 C CA . GLY A 1 96 ? -12.719 10.823 16.580 1.00 70.44 96 GLY A CA 1
ATOM 775 C C . GLY A 1 96 ? -11.403 11.470 16.136 1.00 70.44 96 GLY A C 1
ATOM 776 O O . GLY A 1 96 ? -11.375 12.137 15.105 1.00 70.44 96 GLY A O 1
ATOM 777 N N . ARG A 1 97 ? -10.298 11.268 16.865 1.00 73.81 97 ARG A N 1
ATOM 778 C CA . ARG A 1 97 ? -8.955 11.589 16.363 1.00 73.81 97 ARG A CA 1
ATOM 779 C C . ARG A 1 97 ? -8.509 10.493 15.401 1.00 73.81 97 ARG A C 1
ATOM 781 O O . ARG A 1 97 ? -8.896 9.333 15.564 1.00 73.81 97 ARG A O 1
ATOM 788 N N . GLU A 1 98 ? -7.707 10.852 14.402 1.00 68.62 98 GLU A N 1
ATOM 789 C CA . GLU A 1 98 ? -7.110 9.858 13.510 1.00 68.62 98 GLU A CA 1
ATOM 790 C C . GLU A 1 98 ? -6.377 8.786 14.324 1.00 68.62 98 GLU A C 1
ATOM 792 O O . GLU A 1 98 ? -5.686 9.071 15.308 1.00 68.62 98 GLU A O 1
ATOM 797 N N . ILE A 1 99 ? -6.572 7.532 13.921 1.00 60.72 99 ILE A N 1
ATOM 798 C CA . ILE A 1 99 ? -5.911 6.381 14.522 1.00 60.72 99 ILE A CA 1
ATOM 799 C C . ILE A 1 99 ? -4.432 6.523 14.186 1.00 60.72 99 ILE A C 1
ATOM 801 O O . ILE A 1 99 ? -4.028 6.351 13.038 1.00 60.72 99 ILE A O 1
ATOM 805 N N . ARG A 1 100 ? -3.621 6.869 15.185 1.00 52.62 100 ARG A N 1
ATOM 806 C CA . ARG A 1 100 ? -2.171 6.930 15.030 1.00 52.62 100 ARG A CA 1
ATOM 807 C C . ARG A 1 100 ? -1.648 5.499 14.940 1.00 52.62 100 ARG A C 1
ATOM 809 O O . ARG A 1 100 ? -1.375 4.873 15.960 1.00 52.62 100 ARG A O 1
ATOM 816 N N . CYS A 1 101 ? -1.596 4.966 13.725 1.00 52.84 101 CYS A N 1
ATOM 817 C CA . CYS A 1 101 ? -0.903 3.722 13.429 1.00 52.84 101 CYS A CA 1
ATOM 818 C C . CYS A 1 101 ? 0.590 3.953 13.706 1.00 52.84 101 CYS A C 1
ATOM 820 O O . CYS A 1 101 ? 1.229 4.720 12.986 1.00 52.84 101 CYS A O 1
ATOM 822 N N . TYR A 1 102 ? 1.099 3.371 14.793 1.00 39.88 102 TYR A N 1
ATOM 823 C CA . TYR A 1 102 ? 2.533 3.213 15.037 1.00 39.88 102 TYR A CA 1
ATOM 824 C C . TYR A 1 102 ? 3.016 1.913 14.403 1.00 39.88 102 TYR A C 1
ATOM 826 O O . TYR A 1 102 ? 2.225 0.939 14.422 1.00 39.88 102 TYR A O 1
#

Foldseek 3Di:
DDPPLPCVDPVLPDDDPPDDCCPPNNVSVVVSVVVVVVVVVVVLCVFFVAQEDEDPDDDDPPPPPPDDPPPNRHHHYDYPVRVVVVVVVQCVVCVNPPRPDD

pLDDT: mean 73.05, std 13.86, range [39.81, 93.56]

Organism: Ajellomyces capsulatus (strain G186AR / H82 / ATCC MYA-2454 / RMSCC 2432) (NCBI:txid447093)

Solvent-accessible surface area (backbone atoms only — not comparable to full-atom values): 6592 Å² total; per-residue (Å²): 134,82,82,85,75,59,70,89,39,77,90,64,54,84,83,60,90,86,55,59,69,81,32,83,86,38,40,63,52,52,52,49,52,52,50,53,52,50,51,54,48,50,54,47,38,71,68,42,62,42,72,59,40,65,58,88,73,80,75,91,69,76,74,79,79,74,80,67,78,72,55,95,73,55,41,44,79,38,54,57,70,58,46,51,56,50,53,52,52,47,45,63,72,40,70,80,46,80,80,81,83,125

Sequence (102 aa):
MGLNGDYKEVFFGGININAPIDGEDDSHWLRAVIQHLNIQFAERMHRRGHKYYIEGNEADAPLNAEEEAPEPDVPQRLTRKAAIKWVVRILEQSHGREIRCY

Radius of gyration: 21.99 Å; Cα contacts (8 Å, |Δi|>4): 55; chains: 1; bounding box: 50×42×50 Å

Mean predicted aligned error: 13.67 Å